Protein AF-A0A7L3PJD4-F1 (afdb_monomer)

Organism: NCBI:txid269412

Secondary structure (DSSP, 8-state):
--TTSGGGGSTTHHHHHHHH-TT-SEETTEEPPHHHHHHHHHHHSHHHHHHHHHHHHS------TTS----TT------HHHHHHHHHHHHT--SHHHHHHHHHHHHTT--TT------------------------

Nearest PDB structures (foldseek):
  8c6j-assembly1_W  TM=9.777E-01  e=1.787E-06  Homo sapiens
  1a9n-assembly2_C  TM=9.945E-01  e=4.393E-06  Homo sapiens
  6f4j-assembly2_B  TM=8.416E-01  e=1.005E-02  Drosophila melanogaster

Sequence (137 aa):
SVLRNPVTNKKHYRLYLIHKVPQVRVLDFQKVKLKERQEAEKMFKGKRGAQLAKDIARRAKTFNPGAGLPTDKKKAGPSPGDVEAIKTAIANATTLAEVERLKGLLQAGQIPGRERKSGPSEDGEEEMEEDTVPNGS

Solvent-accessible surface area (backbone atoms only — not comparable to full-atom values): 8951 Å² total; per-residue (Å²): 112,61,78,97,38,78,63,69,76,41,85,64,40,67,38,51,47,46,58,76,42,67,85,62,57,61,54,64,94,36,72,64,50,70,67,54,50,53,53,19,43,70,59,46,50,64,74,68,11,49,50,53,52,49,60,69,63,49,70,77,78,71,80,50,96,87,60,82,72,88,62,85,74,68,82,66,70,76,49,76,67,47,52,50,41,46,51,50,55,57,71,68,46,89,45,73,68,50,48,53,51,52,52,51,36,49,76,73,71,49,53,71,91,60,80,76,79,77,69,82,87,78,79,82,82,85,80,79,89,82,92,78,87,80,86,92,131

InterPro domains:
  IPR003603 U2A'/phosphoprotein 32 family A, C-terminal [SM00446] (10-28)
  IPR032675 Leucine-rich repeat domain superfamily [G3DSA:3.80.10.10] (1-58)
  IPR044640 U2 small nuclear ribonucleoprotein A' [PTHR10552] (1-130)

Foldseek 3Di:
DCPPPCCVVFPCSVLLCCQVPVVDQADPNHGDDPVSPVVSCVQLDDPNNVVVSVVSVPPPPDDDPVDDDPPPDPPPDQDPVLVVQLVVQCVPDPDPVSNVVSVVCVVVVHGVPDPPPPDDDPDDDDDDDDDDDDDDD

pLDDT: mean 76.28, std 20.38, range [34.78, 97.5]

Structure (mmCIF, N/CA/C/O backbone):
data_AF-A0A7L3PJD4-F1
#
_entry.id   AF-A0A7L3PJD4-F1
#
loop_
_atom_site.group_PDB
_atom_site.id
_atom_site.type_symbol
_atom_site.label_atom_id
_atom_site.label_alt_id
_atom_site.label_comp_id
_atom_site.label_asym_id
_atom_site.label_entity_id
_atom_site.label_seq_id
_atom_site.pdbx_PDB_ins_code
_atom_site.Cartn_x
_atom_site.Cartn_y
_atom_site.Cartn_z
_atom_site.occupancy
_atom_site.B_iso_or_equiv
_atom_site.auth_seq_id
_atom_site.auth_comp_id
_atom_site.auth_asym_id
_atom_site.auth_atom_id
_atom_site.pdbx_PDB_model_num
ATOM 1 N N . SER A 1 1 ? -16.177 -9.433 1.083 1.00 88.00 1 SER A N 1
ATOM 2 C CA . SER A 1 1 ? -14.859 -10.097 1.036 1.00 88.00 1 SER A CA 1
ATOM 3 C C . SER A 1 1 ? -14.191 -9.744 -0.281 1.00 88.00 1 SER A C 1
ATOM 5 O O . SER A 1 1 ? -14.906 -9.480 -1.239 1.00 88.00 1 SER A O 1
ATOM 7 N N . VAL A 1 2 ? -12.862 -9.698 -0.310 1.00 92.75 2 VAL A N 1
ATOM 8 C CA . VAL A 1 2 ? -12.022 -9.485 -1.497 1.00 92.75 2 VAL A CA 1
ATOM 9 C C . VAL A 1 2 ? -11.098 -10.683 -1.764 1.00 92.75 2 VAL A C 1
ATOM 11 O O . VAL A 1 2 ? -10.114 -10.556 -2.487 1.00 92.75 2 VAL A O 1
ATOM 14 N N . LEU A 1 3 ? -11.399 -11.855 -1.193 1.00 91.31 3 LEU A N 1
ATOM 15 C CA . LEU A 1 3 ? -10.647 -13.086 -1.445 1.00 91.31 3 LEU A CA 1
ATOM 16 C C . LEU A 1 3 ? -10.623 -13.426 -2.940 1.00 91.31 3 LEU A C 1
ATOM 18 O O . LEU A 1 3 ? -11.578 -13.152 -3.665 1.00 91.31 3 LEU A O 1
ATOM 22 N N . ARG A 1 4 ? -9.526 -14.052 -3.387 1.00 91.31 4 ARG A N 1
ATOM 23 C CA . ARG A 1 4 ? -9.265 -14.387 -4.803 1.00 91.31 4 ARG A CA 1
ATOM 24 C C . ARG A 1 4 ? -9.190 -13.171 -5.735 1.00 91.31 4 ARG A C 1
ATOM 26 O O . ARG A 1 4 ? -9.298 -13.317 -6.948 1.00 91.31 4 ARG A O 1
ATOM 33 N N . ASN A 1 5 ? -8.978 -11.975 -5.191 1.00 93.25 5 ASN A N 1
ATOM 34 C CA . ASN A 1 5 ? -8.726 -10.779 -5.980 1.00 93.25 5 ASN A CA 1
ATOM 35 C C . ASN A 1 5 ? -7.230 -10.423 -5.922 1.00 93.25 5 ASN A C 1
ATOM 37 O O . ASN A 1 5 ? -6.674 -10.411 -4.829 1.00 93.25 5 ASN A O 1
ATOM 41 N N . PRO A 1 6 ? -6.569 -10.054 -7.036 1.00 9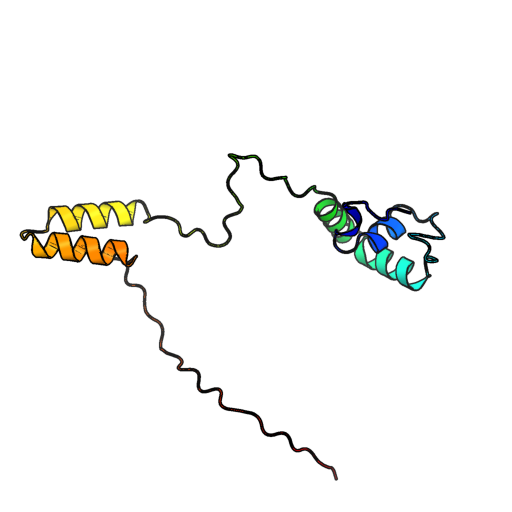0.62 6 PRO A N 1
ATOM 42 C CA . PRO A 1 6 ? -5.149 -9.677 -7.038 1.00 90.62 6 PRO A CA 1
ATOM 43 C C . PRO A 1 6 ? -4.768 -8.584 -6.026 1.00 90.62 6 PRO A C 1
ATOM 45 O O . PRO A 1 6 ? -3.605 -8.468 -5.642 1.00 90.62 6 PRO A O 1
ATOM 48 N N . VAL A 1 7 ? -5.736 -7.778 -5.573 1.00 88.62 7 VAL A N 1
ATOM 49 C CA . VAL A 1 7 ? -5.536 -6.779 -4.515 1.00 88.62 7 VAL A CA 1
ATOM 50 C C . VAL A 1 7 ? -5.030 -7.389 -3.204 1.00 88.62 7 VAL A C 1
ATOM 52 O O . VAL A 1 7 ? -4.299 -6.711 -2.485 1.00 88.62 7 VAL A O 1
ATOM 55 N N . THR A 1 8 ? -5.343 -8.657 -2.913 1.00 91.69 8 THR A N 1
ATOM 56 C CA . THR A 1 8 ? -4.889 -9.342 -1.692 1.00 91.69 8 THR A CA 1
ATOM 57 C C . THR A 1 8 ? -3.377 -9.535 -1.654 1.00 91.69 8 THR A C 1
ATOM 59 O O . THR A 1 8 ? -2.810 -9.678 -0.577 1.00 91.69 8 THR A O 1
ATOM 62 N N . ASN A 1 9 ? -2.708 -9.490 -2.810 1.00 89.62 9 ASN A N 1
ATOM 63 C CA . ASN A 1 9 ? -1.254 -9.637 -2.911 1.00 89.62 9 ASN A CA 1
ATOM 64 C C . ASN A 1 9 ? -0.512 -8.318 -2.646 1.00 89.62 9 ASN A C 1
ATOM 66 O O . ASN A 1 9 ? 0.715 -8.297 -2.550 1.00 89.62 9 ASN A O 1
ATOM 70 N N . LYS A 1 10 ? -1.228 -7.189 -2.551 1.00 90.06 10 LYS A N 1
ATOM 71 C CA . LYS A 1 10 ? -0.609 -5.894 -2.264 1.00 90.06 10 LYS A CA 1
ATOM 72 C C . LYS A 1 10 ? -0.248 -5.785 -0.785 1.00 90.06 10 LYS A C 1
ATOM 74 O O . LYS A 1 10 ? -1.030 -6.146 0.098 1.00 90.06 10 LYS A O 1
ATOM 79 N N . LYS A 1 11 ? 0.917 -5.194 -0.506 1.00 91.12 11 LYS A N 1
ATOM 80 C CA . LYS A 1 11 ? 1.329 -4.860 0.864 1.00 91.12 11 LYS A CA 1
ATOM 81 C C . LYS A 1 11 ? 0.267 -3.982 1.528 1.00 91.12 11 LYS A C 1
ATOM 83 O O . LYS A 1 11 ? -0.262 -3.061 0.910 1.00 91.12 11 LYS A O 1
ATOM 88 N N . HIS A 1 12 ? -0.032 -4.285 2.788 1.00 93.44 12 HIS A N 1
ATOM 89 C CA . HIS A 1 12 ? -0.983 -3.541 3.619 1.00 93.44 12 HIS A CA 1
ATOM 90 C C . HIS A 1 12 ? -2.408 -3.409 3.037 1.00 93.44 12 HIS A C 1
ATOM 92 O O . HIS A 1 12 ? -3.140 -2.514 3.458 1.00 93.44 12 HIS A O 1
ATOM 98 N N . TYR A 1 13 ? -2.847 -4.292 2.120 1.00 93.94 13 TYR A N 1
ATOM 99 C CA . TYR A 1 13 ? -4.181 -4.194 1.495 1.00 93.94 13 TYR A CA 1
ATOM 100 C C . TYR A 1 13 ? -5.317 -4.137 2.529 1.00 93.94 13 TYR A C 1
ATOM 102 O O . TYR A 1 13 ? -6.260 -3.357 2.391 1.00 93.94 13 TYR A O 1
ATOM 110 N N . ARG A 1 14 ? -5.205 -4.942 3.592 1.00 95.25 14 ARG A N 1
ATOM 111 C CA . ARG A 1 14 ? -6.213 -5.046 4.644 1.00 95.25 14 ARG A CA 1
ATOM 112 C C . ARG A 1 14 ? -6.334 -3.747 5.439 1.00 95.25 14 ARG A C 1
ATOM 114 O O . ARG A 1 14 ? -7.431 -3.210 5.562 1.00 95.25 14 ARG A O 1
ATOM 121 N N . LEU A 1 15 ? -5.207 -3.214 5.917 1.00 95.56 15 LEU A N 1
ATOM 122 C CA . LEU A 1 15 ? -5.164 -1.938 6.640 1.00 95.56 15 LEU A CA 1
ATOM 123 C C . LEU A 1 15 ? -5.654 -0.786 5.753 1.00 95.56 15 LEU A C 1
ATOM 125 O O . LEU A 1 15 ? -6.424 0.058 6.203 1.00 95.56 15 LEU A O 1
ATOM 129 N N . TYR A 1 16 ? -5.276 -0.790 4.473 1.00 94.56 16 TYR A N 1
ATOM 130 C CA . TYR A 1 16 ? -5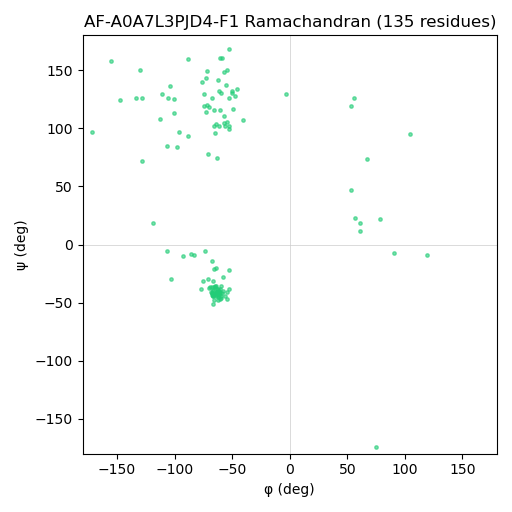.733 0.203 3.505 1.00 94.56 16 TYR A CA 1
ATOM 131 C C . TYR A 1 16 ? -7.261 0.202 3.350 1.00 94.56 16 TYR A C 1
ATOM 133 O O . TYR A 1 16 ? -7.887 1.260 3.401 1.00 94.56 16 TYR A O 1
ATOM 141 N N . LEU A 1 17 ? -7.876 -0.979 3.215 1.00 94.31 17 LEU A N 1
ATOM 142 C CA . LEU A 1 17 ? -9.333 -1.127 3.140 1.00 94.31 17 LEU A CA 1
ATOM 143 C C . LEU A 1 17 ? -10.028 -0.659 4.422 1.00 94.31 17 LEU A C 1
ATOM 145 O O . LEU A 1 17 ? -11.039 0.032 4.335 1.00 94.31 17 LEU A O 1
ATOM 149 N N . ILE A 1 18 ? -9.473 -0.988 5.593 1.00 95.56 18 ILE A N 1
ATOM 150 C CA . ILE A 1 18 ? -10.008 -0.553 6.893 1.00 95.56 18 ILE A CA 1
ATOM 151 C C . ILE A 1 18 ? -9.981 0.976 7.013 1.00 95.56 18 ILE A C 1
ATOM 153 O O . ILE A 1 18 ? -10.969 1.569 7.440 1.00 95.56 18 ILE A O 1
ATOM 157 N N . HIS A 1 19 ? -8.880 1.622 6.614 1.00 95.06 19 HIS A N 1
ATOM 158 C CA . HIS A 1 19 ? -8.771 3.082 6.632 1.00 95.06 19 HIS A CA 1
ATOM 159 C C . HIS A 1 19 ? -9.707 3.746 5.616 1.00 95.06 19 HIS A C 1
ATOM 161 O O . HIS A 1 19 ? -10.348 4.749 5.921 1.00 95.06 19 HIS A O 1
ATOM 167 N N . LYS A 1 20 ? -9.788 3.198 4.397 1.00 93.44 20 LYS A N 1
ATOM 168 C CA . LYS A 1 20 ? -10.561 3.803 3.309 1.00 93.44 20 LYS A CA 1
ATOM 169 C C . LYS A 1 20 ? -12.069 3.610 3.471 1.00 93.44 20 LYS A C 1
ATOM 171 O O . LYS A 1 20 ? -12.830 4.465 3.025 1.00 93.44 20 LYS A O 1
ATOM 176 N N . VAL A 1 21 ? -12.489 2.500 4.079 1.00 94.38 21 VAL A N 1
ATOM 177 C CA . VAL A 1 21 ? -13.895 2.113 4.251 1.00 94.38 21 VAL A CA 1
ATOM 178 C C . VAL A 1 21 ? -14.160 1.785 5.731 1.00 94.38 21 VAL A C 1
ATOM 180 O O . VAL A 1 21 ? -14.334 0.618 6.098 1.00 94.38 21 VAL A O 1
ATOM 183 N N . PRO A 1 22 ? -14.197 2.800 6.616 1.00 93.31 22 PRO A N 1
ATOM 184 C CA . PRO A 1 22 ? -14.286 2.592 8.062 1.00 93.31 22 PRO A CA 1
ATOM 185 C C . PRO A 1 22 ? -15.592 1.914 8.508 1.00 93.31 22 PRO A C 1
ATOM 187 O O . PRO A 1 22 ? -15.621 1.306 9.582 1.00 93.31 22 PRO A O 1
ATOM 190 N N . GLN A 1 23 ? -16.654 1.948 7.689 1.00 95.62 23 GLN A N 1
ATOM 191 C CA . GLN A 1 23 ? -17.914 1.253 7.974 1.00 95.62 23 GLN A CA 1
ATOM 192 C C . GLN A 1 23 ? -17.803 -0.283 7.945 1.00 95.62 23 GLN A C 1
ATOM 194 O O . GLN A 1 23 ? -18.695 -0.976 8.435 1.00 95.62 23 GLN A O 1
ATOM 199 N N . VAL A 1 24 ? -16.718 -0.847 7.402 1.00 95.56 24 VAL A N 1
ATOM 200 C CA . VAL A 1 24 ? -16.525 -2.301 7.364 1.00 95.56 24 VAL A CA 1
ATOM 201 C C . VAL A 1 24 ? -16.314 -2.847 8.781 1.00 95.56 24 VAL A C 1
ATOM 203 O O . VAL A 1 24 ? -15.434 -2.415 9.532 1.00 95.56 24 VAL A O 1
ATOM 206 N N . ARG A 1 25 ? -17.136 -3.836 9.154 1.00 95.94 25 ARG A N 1
ATOM 207 C CA . ARG A 1 25 ? -17.050 -4.550 10.445 1.00 95.94 25 ARG A CA 1
ATOM 208 C C . ARG A 1 25 ? -16.415 -5.936 10.305 1.00 95.94 25 ARG A C 1
ATOM 210 O O . ARG A 1 25 ? -15.758 -6.403 11.232 1.00 95.94 25 ARG A O 1
ATOM 217 N N . VAL A 1 26 ? -16.575 -6.572 9.145 1.00 96.75 26 VAL A N 1
ATOM 218 C CA . VAL A 1 26 ? -16.010 -7.887 8.810 1.00 96.75 26 VAL A CA 1
ATOM 219 C C . VAL A 1 26 ? -15.383 -7.806 7.422 1.00 96.75 26 VAL A C 1
ATOM 221 O O . VAL A 1 26 ? -16.048 -7.414 6.464 1.00 96.75 26 VAL A O 1
ATOM 224 N N . LEU A 1 27 ? -14.111 -8.184 7.312 1.00 96.44 27 LEU A N 1
ATOM 225 C CA . LEU A 1 27 ? -13.359 -8.225 6.061 1.00 96.44 27 LEU A CA 1
ATOM 226 C C . LEU A 1 27 ? -12.725 -9.608 5.920 1.00 96.44 27 LEU A C 1
ATOM 228 O O . LEU A 1 27 ? -12.035 -10.059 6.829 1.00 96.44 27 LEU A O 1
ATOM 232 N N . ASP A 1 28 ? -12.987 -10.271 4.794 1.00 94.38 28 ASP A N 1
ATOM 233 C CA . ASP A 1 28 ? -12.507 -11.630 4.487 1.00 94.38 28 ASP A CA 1
ATOM 234 C C . ASP A 1 28 ? -12.843 -12.654 5.568 1.00 94.38 28 ASP A C 1
ATOM 236 O O . ASP A 1 28 ? -11.999 -13.419 6.017 1.00 94.38 28 ASP A O 1
ATOM 240 N N . PHE A 1 29 ? -14.105 -12.623 6.009 1.00 95.94 29 PHE A N 1
ATOM 241 C CA . PHE A 1 29 ? -14.638 -13.471 7.081 1.00 95.94 29 PHE A CA 1
ATOM 242 C C . PHE A 1 29 ? -13.943 -13.284 8.441 1.00 95.94 29 PHE A C 1
ATOM 244 O O . PHE A 1 29 ? -14.208 -14.021 9.384 1.00 95.94 29 PHE A O 1
ATOM 251 N N . GLN A 1 30 ? -13.116 -12.245 8.584 1.00 95.69 30 GLN A N 1
ATOM 252 C CA . GLN A 1 30 ? -12.462 -11.870 9.832 1.00 95.69 30 GLN A CA 1
ATOM 253 C C . GLN A 1 30 ? -13.030 -10.548 10.358 1.00 95.69 30 GLN A C 1
ATOM 255 O O . GLN A 1 30 ? -13.098 -9.545 9.640 1.00 95.69 30 GLN A O 1
ATOM 260 N N . LYS A 1 31 ? -13.426 -10.521 11.636 1.00 97.50 31 LYS A N 1
ATOM 261 C CA . LYS A 1 31 ? -13.863 -9.289 12.315 1.00 97.50 31 LYS A CA 1
ATOM 262 C C . LYS A 1 31 ? -12.717 -8.276 12.352 1.00 97.50 31 LYS A C 1
ATOM 264 O O . LYS A 1 31 ? -11.606 -8.622 12.741 1.00 97.50 31 LYS A O 1
ATOM 269 N N . VAL A 1 32 ? -13.003 -7.031 11.978 1.00 97.25 32 VAL A N 1
ATOM 270 C CA . VAL A 1 32 ? -12.043 -5.921 12.054 1.00 97.25 32 VAL A CA 1
ATOM 271 C C . VAL A 1 32 ? -11.892 -5.488 13.510 1.00 97.25 32 VAL A C 1
ATOM 273 O O . VAL A 1 32 ? -12.867 -5.057 14.132 1.00 97.25 32 VAL A O 1
ATOM 276 N N . LYS A 1 33 ? -10.676 -5.584 14.054 1.00 97.19 33 LYS A N 1
ATOM 277 C CA . LYS A 1 33 ? -10.366 -5.226 15.446 1.00 97.19 33 LYS A CA 1
ATOM 278 C C . LYS A 1 33 ? -10.003 -3.745 15.585 1.00 97.19 33 LYS A C 1
ATOM 280 O O . LYS A 1 33 ? -9.583 -3.096 14.630 1.00 97.19 33 LYS A O 1
ATOM 285 N N . LEU A 1 34 ? -10.118 -3.211 16.804 1.00 96.56 34 LEU A N 1
ATOM 286 C CA . LEU A 1 34 ? -9.738 -1.823 17.098 1.00 96.56 34 LEU A CA 1
ATOM 287 C C . LEU A 1 34 ? -8.241 -1.565 16.854 1.00 96.56 34 LEU A C 1
ATOM 289 O O . LEU A 1 34 ? -7.896 -0.529 16.295 1.00 96.56 34 LEU A O 1
ATOM 293 N N . LYS A 1 35 ? -7.375 -2.533 17.191 1.00 97.25 35 LYS A N 1
ATOM 294 C CA . LYS A 1 35 ? -5.924 -2.461 16.940 1.00 97.25 35 LYS A CA 1
ATOM 295 C C . LYS A 1 35 ? -5.613 -2.189 15.463 1.00 97.25 35 LYS A C 1
ATOM 297 O O . LYS A 1 35 ? -4.879 -1.263 15.145 1.00 97.25 35 LYS A O 1
ATOM 302 N N . GLU A 1 36 ? -6.274 -2.914 14.561 1.00 96.38 36 GLU A N 1
ATOM 303 C CA . GLU A 1 36 ? -6.094 -2.741 13.115 1.00 96.38 36 GLU A CA 1
ATOM 304 C C . GLU A 1 36 ? -6.570 -1.361 12.634 1.00 96.38 36 GLU A C 1
ATOM 306 O O . GLU A 1 36 ? -5.955 -0.776 11.747 1.00 96.38 36 GLU A O 1
ATOM 311 N N . ARG A 1 37 ? -7.642 -0.807 13.226 1.00 96.44 37 ARG A N 1
ATOM 312 C CA . ARG A 1 37 ? -8.107 0.557 12.904 1.00 96.44 37 ARG A CA 1
ATOM 313 C C . ARG A 1 37 ? -7.068 1.605 13.293 1.00 96.44 37 ARG A C 1
ATOM 315 O O . ARG A 1 37 ? -6.794 2.497 12.498 1.00 96.44 37 ARG A O 1
ATOM 322 N N . GLN A 1 38 ? -6.480 1.476 14.480 1.00 96.56 38 GLN A N 1
ATOM 323 C CA . GLN A 1 38 ? -5.450 2.396 14.971 1.00 96.56 38 GLN A CA 1
ATOM 324 C C . GLN A 1 38 ? -4.169 2.311 14.132 1.00 96.56 38 GLN A C 1
ATOM 326 O O . GLN A 1 38 ? -3.603 3.339 13.764 1.00 96.56 38 GLN A O 1
ATOM 331 N N . GLU A 1 39 ? -3.731 1.102 13.775 1.00 95.94 39 GLU A N 1
ATOM 332 C CA . GLU A 1 39 ? -2.578 0.894 12.891 1.00 95.94 39 GLU A CA 1
ATOM 333 C C . GLU A 1 39 ? -2.810 1.483 11.498 1.00 95.94 39 GLU A C 1
ATOM 335 O O . GLU A 1 39 ? -1.949 2.185 10.961 1.00 95.94 39 GLU A O 1
ATOM 340 N N . ALA A 1 40 ? -3.991 1.243 10.928 1.00 95.38 40 ALA A N 1
ATOM 341 C CA . ALA A 1 40 ? -4.372 1.788 9.636 1.00 95.38 40 ALA A CA 1
ATOM 342 C C . ALA A 1 40 ? -4.422 3.324 9.668 1.00 95.38 40 ALA A C 1
ATOM 344 O O . ALA A 1 40 ? -3.907 3.981 8.764 1.00 95.38 40 ALA A O 1
ATOM 345 N N . GLU A 1 41 ? -4.977 3.913 10.728 1.00 94.50 41 GLU A N 1
ATOM 346 C CA . GLU A 1 41 ? -4.970 5.362 10.907 1.00 94.50 41 GLU A CA 1
ATOM 347 C C . GLU A 1 41 ? -3.539 5.897 11.025 1.00 94.50 41 GLU A C 1
ATOM 349 O O . GLU A 1 41 ? -3.176 6.814 10.297 1.00 94.50 41 GLU A O 1
ATOM 354 N N . LYS A 1 42 ? -2.677 5.289 11.844 1.00 94.44 42 LYS A N 1
ATOM 355 C CA . LYS A 1 42 ? -1.273 5.709 11.975 1.00 94.44 42 LYS A CA 1
ATOM 356 C C . LYS A 1 42 ? -0.515 5.659 10.643 1.00 94.44 42 LYS A C 1
ATOM 358 O O . LYS A 1 42 ? 0.280 6.552 10.362 1.00 94.44 42 LYS A O 1
ATOM 363 N N . MET A 1 43 ? -0.748 4.629 9.830 1.00 92.50 43 MET A N 1
ATOM 364 C CA . MET A 1 43 ? -0.031 4.413 8.570 1.00 92.50 43 MET A CA 1
ATOM 365 C C . MET A 1 43 ? -0.520 5.321 7.434 1.00 92.50 43 MET A C 1
ATOM 367 O O . MET A 1 43 ? 0.289 5.796 6.636 1.00 92.50 43 MET A O 1
ATOM 371 N N . PHE A 1 44 ? -1.832 5.561 7.348 1.00 93.50 44 PHE A N 1
ATOM 372 C CA . PHE A 1 44 ? -2.448 6.248 6.209 1.00 93.50 44 PHE A CA 1
ATOM 373 C C . PHE A 1 44 ? -2.909 7.685 6.503 1.00 93.50 44 PHE A C 1
ATOM 375 O O . PHE A 1 44 ? -3.273 8.404 5.572 1.00 93.50 44 PHE A O 1
ATOM 382 N N . LYS A 1 45 ? -2.837 8.155 7.755 1.00 90.88 45 LYS A N 1
ATOM 383 C CA . LYS A 1 45 ? -3.149 9.547 8.116 1.00 90.88 45 LYS A CA 1
ATOM 384 C C . LYS A 1 45 ? -2.068 10.524 7.642 1.00 90.88 45 LYS A C 1
ATOM 386 O O . LYS A 1 45 ? -0.876 10.223 7.574 1.00 90.88 45 LYS A O 1
ATOM 391 N N . GLY A 1 46 ? -2.504 11.745 7.337 1.00 91.31 46 GLY A N 1
ATOM 392 C CA . GLY A 1 46 ? -1.632 12.856 6.957 1.00 91.31 46 GLY A CA 1
ATOM 393 C C . GLY A 1 46 ? -1.064 12.769 5.534 1.00 91.31 46 GLY A C 1
ATOM 394 O O . GLY A 1 46 ? -1.408 11.894 4.740 1.00 91.31 46 GLY A O 1
ATOM 395 N N . LYS A 1 47 ? -0.174 13.714 5.197 1.00 88.56 47 LYS A N 1
ATOM 396 C CA . LYS A 1 47 ? 0.396 13.854 3.840 1.00 88.56 47 LYS A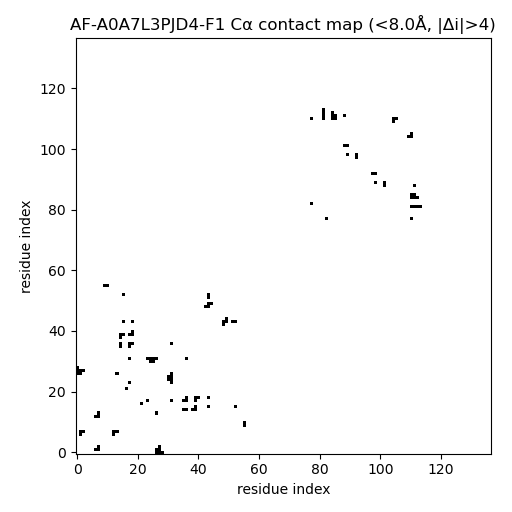 CA 1
ATOM 397 C C . LYS A 1 47 ? 1.221 12.630 3.415 1.00 88.56 47 LYS A C 1
ATOM 399 O O . LYS A 1 47 ? 1.097 12.178 2.279 1.00 88.56 47 LYS A O 1
ATOM 404 N N . ARG A 1 48 ? 2.012 12.070 4.339 1.00 86.00 48 ARG A N 1
ATOM 405 C CA . ARG A 1 48 ? 2.852 10.883 4.101 1.00 86.00 48 ARG A CA 1
ATOM 406 C C . ARG A 1 48 ? 2.009 9.627 3.859 1.00 86.00 48 ARG A C 1
ATOM 408 O O . ARG A 1 48 ? 2.278 8.886 2.919 1.00 86.00 48 ARG A O 1
ATOM 415 N N . GLY A 1 49 ? 0.955 9.428 4.650 1.00 87.31 49 GLY A N 1
ATOM 416 C CA . GLY A 1 49 ? 0.020 8.319 4.463 1.00 87.31 49 GLY A CA 1
ATOM 417 C C . GLY A 1 49 ? -0.764 8.413 3.151 1.00 87.31 49 GLY A C 1
ATOM 418 O O . GLY A 1 49 ? -0.949 7.409 2.465 1.00 87.31 49 GLY A O 1
ATOM 419 N N . ALA A 1 50 ? -1.132 9.629 2.731 1.00 85.94 50 ALA A N 1
ATOM 420 C CA . ALA A 1 50 ? -1.769 9.865 1.436 1.00 85.94 50 ALA A CA 1
ATOM 421 C C . ALA A 1 50 ? -0.844 9.558 0.241 1.00 85.94 50 ALA A C 1
ATOM 423 O O . ALA A 1 50 ? -1.314 9.044 -0.775 1.00 85.94 50 ALA A O 1
ATOM 424 N N . GLN A 1 51 ? 0.459 9.844 0.345 1.00 86.25 51 GLN A N 1
ATOM 425 C CA . GLN A 1 51 ? 1.449 9.436 -0.662 1.00 86.25 51 GLN A CA 1
ATOM 426 C C . GLN A 1 51 ? 1.596 7.913 -0.710 1.00 86.25 51 GLN A C 1
ATOM 428 O O . GLN A 1 51 ? 1.449 7.329 -1.780 1.00 86.25 51 GLN A O 1
ATOM 433 N N . LEU A 1 52 ? 1.747 7.262 0.448 1.00 84.62 52 LEU A N 1
ATOM 434 C CA . LEU A 1 52 ? 1.822 5.802 0.547 1.00 84.62 52 LEU A CA 1
ATOM 435 C C . LEU A 1 52 ? 0.587 5.126 -0.079 1.00 84.62 52 LEU A C 1
ATOM 437 O O . LEU A 1 52 ? 0.703 4.186 -0.862 1.00 84.62 52 LEU A O 1
ATOM 441 N N . ALA A 1 53 ? -0.606 5.646 0.214 1.00 85.06 53 ALA A N 1
ATOM 442 C CA . ALA A 1 53 ? -1.862 5.191 -0.372 1.00 85.06 53 ALA A CA 1
ATOM 443 C C . ALA A 1 53 ? -1.876 5.309 -1.906 1.00 85.06 53 ALA A C 1
ATOM 445 O O . ALA A 1 53 ? -2.358 4.401 -2.585 1.00 85.06 53 ALA A O 1
ATOM 446 N N . LYS A 1 54 ? -1.348 6.408 -2.460 1.00 86.31 54 LYS A N 1
ATOM 447 C CA . LYS A 1 54 ? -1.241 6.612 -3.913 1.00 86.31 54 LYS A CA 1
ATOM 448 C C . LYS A 1 54 ? -0.240 5.650 -4.548 1.00 86.31 54 LYS A C 1
ATOM 450 O O . LYS A 1 54 ? -0.549 5.077 -5.591 1.00 86.31 54 LYS A O 1
ATOM 455 N N . ASP A 1 55 ? 0.904 5.425 -3.913 1.00 82.75 55 ASP A N 1
ATOM 456 C CA . ASP A 1 55 ? 1.929 4.510 -4.418 1.00 82.75 55 ASP A CA 1
ATOM 457 C C . ASP A 1 55 ? 1.450 3.053 -4.418 1.00 82.75 55 ASP A C 1
ATOM 459 O O . ASP A 1 55 ? 1.673 2.331 -5.387 1.00 82.75 55 ASP A O 1
ATOM 463 N N . ILE A 1 56 ? 0.702 2.638 -3.389 1.00 79.81 56 ILE A N 1
ATOM 464 C CA . ILE A 1 56 ? 0.067 1.309 -3.317 1.00 79.81 56 ILE A CA 1
ATOM 465 C C . ILE A 1 56 ? -1.072 1.174 -4.345 1.00 79.81 56 ILE A C 1
ATOM 467 O O . ILE A 1 56 ? -1.292 0.102 -4.929 1.00 79.81 56 ILE A O 1
ATOM 471 N N . ALA A 1 57 ? -1.826 2.253 -4.577 1.00 75.31 57 ALA A N 1
ATOM 472 C CA . ALA A 1 57 ? -2.903 2.281 -5.561 1.00 75.31 57 ALA A CA 1
ATOM 473 C C . ALA A 1 57 ? -2.376 2.252 -7.000 1.00 75.31 57 ALA A C 1
ATOM 475 O O . ALA A 1 57 ? -3.043 1.685 -7.872 1.00 75.31 57 ALA A O 1
ATOM 476 N N . ARG A 1 58 ? -1.173 2.790 -7.246 1.00 75.69 58 ARG A N 1
ATOM 477 C CA . ARG A 1 58 ? -0.518 2.742 -8.552 1.00 75.69 58 ARG A CA 1
ATOM 478 C C . ARG A 1 58 ? -0.392 1.280 -8.976 1.00 75.69 58 ARG A C 1
ATOM 480 O O . ARG A 1 58 ? 0.324 0.490 -8.366 1.00 75.69 58 ARG A O 1
ATOM 487 N N . ARG A 1 59 ? -1.154 0.895 -10.007 1.00 63.94 59 ARG A N 1
ATOM 488 C CA . ARG A 1 59 ? -1.008 -0.408 -10.667 1.00 63.94 59 ARG A CA 1
ATOM 489 C C . ARG A 1 59 ? 0.473 -0.578 -10.995 1.00 63.94 59 ARG A C 1
ATOM 491 O O . ARG A 1 59 ? 1.069 0.337 -11.569 1.00 63.94 59 ARG A O 1
ATOM 498 N N . ALA A 1 60 ? 1.051 -1.727 -10.638 1.00 58.47 60 ALA A N 1
ATOM 499 C CA . ALA A 1 60 ? 2.268 -2.170 -11.300 1.00 58.47 60 ALA A CA 1
ATOM 500 C C . ALA A 1 60 ? 1.966 -2.051 -12.794 1.00 58.47 60 ALA A C 1
ATOM 502 O O . ALA A 1 60 ? 0.981 -2.634 -13.252 1.00 58.47 60 ALA A O 1
ATOM 503 N N . LYS A 1 61 ? 2.697 -1.182 -13.504 1.00 57.94 61 LYS A N 1
ATOM 504 C CA . LYS A 1 61 ? 2.615 -1.105 -14.959 1.00 57.94 61 LYS A CA 1
ATOM 505 C C . LYS A 1 61 ? 2.923 -2.518 -15.428 1.00 57.94 61 LYS A C 1
ATOM 507 O O . LYS A 1 61 ? 4.069 -2.950 -15.352 1.00 57.94 61 LYS A O 1
ATOM 512 N N . THR A 1 62 ? 1.880 -3.256 -15.790 1.00 52.00 62 THR A N 1
ATOM 513 C CA . THR A 1 62 ? 2.000 -4.498 -16.533 1.00 52.00 62 THR A CA 1
ATOM 514 C C . THR A 1 62 ? 2.954 -4.204 -17.672 1.00 52.00 62 THR A C 1
ATOM 516 O O . THR A 1 62 ? 2.811 -3.183 -18.345 1.00 52.00 62 THR A O 1
ATOM 519 N N . PHE A 1 63 ? 3.978 -5.042 -17.779 1.00 49.12 63 PHE A N 1
ATOM 520 C CA . PHE A 1 63 ? 4.966 -5.032 -18.840 1.00 49.12 63 PHE A CA 1
ATOM 521 C C . PHE A 1 63 ? 4.266 -4.771 -20.178 1.00 49.12 63 PHE A C 1
ATOM 523 O O . PHE A 1 63 ? 3.53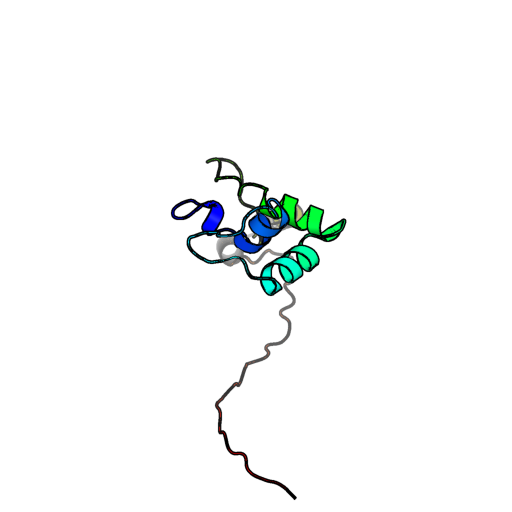4 -5.626 -20.669 1.00 49.12 63 PHE A O 1
ATOM 530 N N . ASN A 1 64 ? 4.440 -3.573 -20.737 1.00 45.78 64 ASN A N 1
ATOM 531 C CA . ASN A 1 64 ? 4.178 -3.372 -22.152 1.00 45.78 64 ASN A CA 1
ATOM 532 C C . ASN A 1 64 ? 5.333 -4.097 -22.852 1.00 45.78 64 ASN A C 1
ATOM 534 O O . ASN A 1 64 ? 6.479 -3.712 -22.591 1.00 45.78 64 ASN A O 1
ATOM 538 N N . PRO A 1 65 ? 5.100 -5.118 -23.694 1.00 47.97 65 PRO A N 1
ATOM 539 C CA . PRO A 1 65 ? 6.159 -5.656 -24.536 1.00 47.97 65 PRO A CA 1
ATOM 540 C C . PRO A 1 65 ? 6.695 -4.490 -25.382 1.00 47.97 65 PRO A C 1
ATOM 542 O O . PRO A 1 65 ? 5.990 -3.985 -26.250 1.00 47.97 65 PRO A O 1
ATOM 545 N N . GLY A 1 66 ? 7.878 -3.973 -25.030 1.00 56.06 66 GLY A N 1
ATOM 546 C CA . GLY A 1 66 ? 8.476 -2.773 -25.634 1.00 56.06 66 GLY A CA 1
ATOM 547 C C . GLY A 1 66 ? 8.757 -1.586 -24.695 1.00 56.06 66 GLY A C 1
ATOM 548 O O . GLY A 1 66 ? 9.445 -0.659 -25.111 1.00 56.06 66 GLY A O 1
ATOM 549 N N . ALA A 1 67 ? 8.304 -1.585 -23.434 1.00 51.28 67 ALA A N 1
ATOM 550 C CA . ALA A 1 67 ? 8.681 -0.548 -22.462 1.00 51.28 67 ALA A CA 1
ATOM 551 C C . ALA 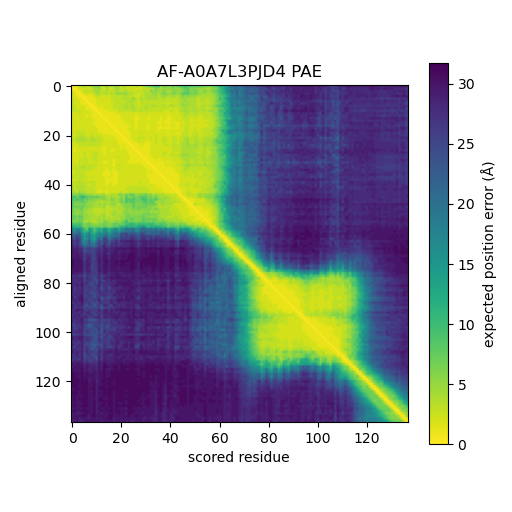A 1 67 ? 9.774 -1.063 -21.514 1.00 51.28 67 ALA A C 1
ATOM 553 O O . ALA A 1 67 ? 9.536 -1.965 -20.711 1.00 51.28 67 ALA A O 1
ATOM 554 N N . GLY A 1 68 ? 10.971 -0.478 -21.622 1.00 53.81 68 GLY A N 1
ATOM 555 C CA . GLY A 1 68 ? 12.152 -0.840 -20.839 1.00 53.81 68 GLY A CA 1
ATOM 556 C C . GLY A 1 68 ? 11.888 -0.903 -19.332 1.00 53.81 68 GLY A C 1
ATOM 557 O O . GLY A 1 68 ? 11.288 0.002 -18.748 1.00 53.81 68 GLY A O 1
ATOM 558 N N . LEU A 1 69 ? 12.344 -1.996 -18.716 1.00 44.00 69 LEU A N 1
ATOM 559 C CA . LEU A 1 69 ? 12.332 -2.206 -17.270 1.00 44.00 69 LEU A CA 1
ATOM 560 C C . LEU A 1 69 ? 13.043 -1.044 -16.542 1.00 44.00 69 LEU A C 1
ATOM 562 O O . LEU A 1 69 ? 14.003 -0.491 -17.087 1.00 44.00 69 LEU A O 1
ATOM 566 N N . PRO A 1 70 ? 12.656 -0.700 -15.295 1.00 50.97 70 PRO A N 1
ATOM 567 C CA . PRO A 1 70 ? 13.507 0.110 -14.437 1.00 50.97 70 PRO A CA 1
ATOM 568 C C . PRO A 1 70 ? 14.778 -0.696 -14.158 1.00 50.97 70 PRO A C 1
ATOM 570 O O . PRO A 1 70 ? 14.781 -1.680 -13.423 1.00 50.97 70 PRO A O 1
ATOM 573 N N . THR A 1 71 ? 15.848 -0.305 -14.838 1.00 46.19 71 THR A N 1
ATOM 574 C CA . THR A 1 71 ? 17.188 -0.863 -14.712 1.00 46.19 71 THR A CA 1
ATOM 575 C C . THR A 1 71 ? 17.790 -0.445 -13.373 1.00 46.19 71 THR A C 1
ATOM 577 O O . THR A 1 71 ? 18.620 0.466 -13.326 1.00 46.19 71 THR A O 1
ATOM 580 N N . ASP A 1 72 ? 17.391 -1.092 -12.282 1.00 50.84 72 ASP A N 1
ATOM 581 C CA . ASP A 1 72 ? 18.293 -1.207 -11.142 1.00 50.84 72 ASP A CA 1
ATOM 582 C C . ASP A 1 72 ? 19.467 -2.077 -11.595 1.00 50.84 72 ASP A C 1
ATOM 584 O O . ASP A 1 72 ? 19.304 -3.222 -12.014 1.00 50.84 72 ASP A O 1
ATOM 588 N N . LYS A 1 73 ? 20.646 -1.448 -11.607 1.00 51.94 73 LYS A N 1
ATOM 589 C CA . LYS A 1 73 ? 21.876 -1.859 -12.302 1.00 51.94 73 LYS A CA 1
ATOM 590 C C . LYS A 1 73 ? 21.760 -1.805 -13.826 1.00 51.94 73 LYS A C 1
ATOM 592 O O . LYS A 1 73 ? 21.799 -2.816 -14.527 1.00 51.94 73 LYS A O 1
ATOM 597 N N . LYS A 1 74 ? 21.774 -0.580 -14.366 1.00 47.91 74 LYS A N 1
ATOM 598 C CA . LYS A 1 74 ? 22.377 -0.359 -15.685 1.00 47.91 74 LYS A CA 1
ATOM 599 C C . LYS A 1 74 ? 23.797 -0.940 -15.646 1.00 47.91 74 LYS A C 1
ATOM 601 O O . LYS A 1 74 ? 24.724 -0.284 -15.181 1.00 47.91 74 LYS A O 1
ATOM 606 N N . LYS A 1 75 ? 23.989 -2.130 -16.219 1.00 56.28 75 LYS A N 1
ATOM 607 C CA . LYS A 1 75 ? 25.173 -2.370 -17.047 1.00 56.28 75 LYS A CA 1
ATOM 608 C C . LYS A 1 75 ? 25.036 -1.406 -18.226 1.00 56.28 75 LYS A C 1
ATOM 610 O O . LYS A 1 75 ? 24.560 -1.779 -19.291 1.00 56.28 75 LYS A O 1
ATOM 615 N N . ALA A 1 76 ? 25.283 -0.122 -17.972 1.00 56.66 76 ALA A N 1
ATOM 616 C CA . ALA A 1 76 ? 25.395 0.850 -19.036 1.00 56.66 76 ALA A CA 1
ATOM 617 C C . ALA A 1 76 ? 26.550 0.355 -19.904 1.00 56.66 76 ALA A C 1
ATOM 619 O O . ALA A 1 76 ? 27.598 -0.015 -19.367 1.00 56.66 76 ALA A O 1
ATOM 620 N N . GLY A 1 77 ? 26.328 0.279 -21.215 1.00 64.25 77 GLY A N 1
ATOM 621 C CA . GLY A 1 77 ? 27.414 0.034 -22.154 1.00 64.25 77 GLY A CA 1
ATOM 622 C C . GLY A 1 77 ? 28.558 1.034 -21.935 1.00 64.25 77 GLY A C 1
ATOM 623 O O . GLY A 1 77 ? 28.388 2.012 -21.195 1.00 64.25 77 GLY A O 1
ATOM 624 N N . PRO A 1 78 ? 29.724 0.795 -22.554 1.00 72.00 78 PRO A N 1
ATOM 625 C CA . PRO A 1 78 ? 30.841 1.730 -22.501 1.00 72.00 78 PRO A CA 1
ATOM 626 C C . PRO A 1 78 ? 30.343 3.158 -22.757 1.00 72.00 78 PRO A C 1
ATOM 628 O O . PRO A 1 78 ? 29.515 3.379 -23.646 1.00 72.00 78 PRO A O 1
ATOM 631 N N . SER A 1 79 ? 30.784 4.114 -21.938 1.00 79.44 79 SER A N 1
ATOM 632 C CA . SER A 1 79 ? 30.442 5.521 -22.146 1.00 79.44 79 SER A CA 1
ATOM 633 C C . SER A 1 79 ? 30.934 5.989 -23.525 1.00 79.44 79 SER A C 1
ATOM 635 O O . SER A 1 79 ? 31.821 5.358 -24.098 1.00 79.44 79 SER A O 1
ATOM 637 N N . PRO A 1 80 ? 30.410 7.088 -24.093 1.00 81.19 80 PRO A N 1
ATOM 638 C CA . PRO A 1 80 ? 30.889 7.584 -25.386 1.00 81.19 80 PRO A CA 1
ATOM 639 C C . PRO A 1 80 ? 32.416 7.778 -25.435 1.00 81.19 80 PRO A C 1
ATOM 641 O O . PRO A 1 80 ? 33.043 7.384 -26.413 1.00 81.19 80 PRO A O 1
ATOM 644 N N . GLY A 1 81 ? 33.020 8.262 -24.341 1.00 81.88 81 GLY A N 1
ATOM 645 C CA . GLY A 1 81 ? 34.478 8.376 -24.215 1.00 81.88 81 GLY A CA 1
ATOM 646 C C . GLY A 1 81 ? 35.195 7.023 -24.144 1.00 81.88 81 GLY A C 1
ATOM 647 O O . GLY A 1 81 ? 36.251 6.855 -24.747 1.00 81.88 81 GLY A O 1
ATOM 648 N N . ASP A 1 82 ? 34.595 6.022 -23.491 1.00 80.75 82 ASP A N 1
ATOM 649 C CA . ASP A 1 82 ? 35.121 4.652 -23.501 1.00 80.75 82 ASP A CA 1
ATOM 650 C C . ASP A 1 82 ? 35.118 4.071 -24.926 1.00 80.75 82 ASP A C 1
ATOM 652 O O . ASP A 1 82 ? 36.066 3.411 -25.338 1.00 80.75 82 ASP A O 1
ATOM 656 N N . VAL A 1 83 ? 34.061 4.324 -25.705 1.00 84.81 83 VAL A N 1
ATOM 657 C CA . VAL A 1 83 ? 33.962 3.861 -27.099 1.00 84.81 83 VAL A CA 1
ATOM 658 C C . VAL A 1 83 ? 35.054 4.488 -27.966 1.00 84.81 83 VAL A C 1
ATOM 660 O O . VAL A 1 83 ? 35.627 3.805 -28.815 1.00 84.81 83 VAL A O 1
ATOM 663 N N . GLU A 1 84 ? 35.359 5.766 -27.761 1.00 86.88 84 GLU A N 1
ATOM 664 C CA . GLU A 1 84 ? 36.447 6.452 -28.461 1.00 86.88 84 GLU A CA 1
ATOM 665 C C . GLU A 1 84 ? 37.817 5.895 -28.064 1.00 86.88 84 GLU A C 1
ATOM 667 O O . GLU A 1 84 ? 38.610 5.579 -28.949 1.00 86.88 84 GLU A O 1
ATOM 672 N N . ALA A 1 85 ? 38.063 5.663 -26.772 1.00 85.19 85 ALA A N 1
ATOM 673 C CA . ALA A 1 85 ? 39.302 5.052 -26.281 1.00 85.19 85 ALA A CA 1
ATOM 674 C C . ALA A 1 85 ? 39.524 3.631 -26.833 1.00 85.19 85 ALA A C 1
ATOM 676 O O . ALA A 1 85 ? 40.639 3.245 -27.179 1.00 85.19 85 ALA A O 1
ATOM 677 N N . ILE A 1 86 ? 38.451 2.848 -26.965 1.00 86.69 86 ILE A N 1
ATOM 678 C CA . ILE A 1 86 ? 38.508 1.514 -27.570 1.00 86.69 86 ILE A CA 1
ATOM 679 C C . ILE A 1 86 ? 38.854 1.609 -29.058 1.00 86.69 86 ILE A C 1
ATOM 681 O O . ILE A 1 86 ? 39.695 0.856 -29.549 1.00 86.69 86 ILE A O 1
ATOM 685 N N . LYS A 1 87 ? 38.227 2.542 -29.782 1.00 89.44 87 LYS A N 1
ATOM 686 C CA . LYS A 1 87 ? 38.489 2.755 -31.211 1.00 89.44 87 LYS A CA 1
ATOM 687 C C . LYS A 1 87 ? 39.926 3.202 -31.465 1.00 89.44 87 LYS A C 1
ATOM 689 O O . LYS A 1 87 ? 40.547 2.691 -32.391 1.00 89.44 87 LYS A O 1
ATOM 694 N N . THR A 1 88 ? 40.464 4.110 -30.651 1.00 90.50 88 THR A N 1
ATOM 695 C CA . THR A 1 88 ? 41.854 4.568 -30.789 1.00 90.50 88 THR A CA 1
ATOM 696 C C . THR A 1 88 ? 42.849 3.467 -30.440 1.00 90.50 88 THR A C 1
ATOM 698 O O . THR A 1 88 ? 43.817 3.283 -31.172 1.00 90.50 88 THR A O 1
ATOM 701 N N . ALA A 1 89 ? 42.593 2.674 -29.395 1.00 88.06 89 ALA A N 1
ATOM 702 C CA . ALA A 1 89 ? 43.432 1.527 -29.048 1.00 88.06 89 ALA A CA 1
ATOM 703 C C . ALA A 1 89 ? 43.485 0.482 -30.176 1.00 88.06 89 ALA A C 1
ATOM 705 O O . ALA A 1 89 ? 44.561 -0.012 -30.498 1.00 88.06 89 ALA A O 1
ATOM 706 N N . ILE A 1 90 ? 42.346 0.191 -30.818 1.00 87.94 90 ILE A N 1
ATOM 707 C CA . ILE A 1 90 ? 42.292 -0.719 -31.972 1.00 87.94 90 ILE A CA 1
ATOM 708 C C . ILE A 1 90 ? 43.020 -0.118 -33.183 1.00 87.94 90 ILE A C 1
ATOM 710 O O . ILE A 1 90 ? 43.750 -0.833 -33.860 1.00 87.94 90 ILE A O 1
ATOM 714 N N . ALA A 1 91 ? 42.859 1.181 -33.452 1.00 90.56 91 ALA A N 1
ATOM 715 C CA . ALA A 1 91 ? 43.512 1.849 -34.580 1.00 90.56 91 ALA A CA 1
ATOM 716 C C . ALA A 1 91 ? 45.044 1.930 -34.436 1.00 90.56 91 ALA A C 1
ATOM 718 O O . ALA A 1 91 ? 45.755 1.890 -35.435 1.00 90.56 91 ALA A O 1
ATOM 719 N N . ASN A 1 92 ? 45.546 2.020 -33.202 1.00 89.62 92 ASN A N 1
ATOM 720 C CA . ASN A 1 92 ? 46.978 2.071 -32.901 1.00 89.62 92 ASN A CA 1
ATOM 721 C C . ASN A 1 92 ? 47.631 0.681 -32.791 1.00 89.62 92 ASN A C 1
ATOM 723 O O . ASN A 1 92 ? 48.854 0.593 -32.674 1.00 89.62 92 ASN A O 1
ATOM 727 N N . ALA A 1 93 ? 46.851 -0.404 -32.798 1.00 90.50 93 ALA A N 1
ATOM 728 C CA . ALA A 1 93 ? 47.382 -1.758 -32.711 1.00 90.50 93 ALA A CA 1
ATOM 729 C C . ALA A 1 93 ? 48.124 -2.128 -34.007 1.00 90.50 93 ALA A C 1
ATOM 731 O O . ALA A 1 93 ? 47.541 -2.185 -35.086 1.00 90.50 93 ALA A O 1
ATOM 732 N N . THR A 1 94 ? 49.424 -2.404 -33.900 1.00 90.31 94 THR A N 1
ATOM 733 C CA . THR A 1 94 ? 50.300 -2.702 -35.048 1.00 90.31 94 THR A CA 1
ATOM 734 C C . THR A 1 94 ? 50.412 -4.193 -35.364 1.00 90.31 94 THR A C 1
ATOM 736 O O . THR A 1 94 ? 50.960 -4.561 -36.401 1.00 90.31 94 THR A O 1
ATOM 739 N N . THR A 1 95 ? 49.904 -5.067 -34.487 1.00 92.50 95 THR A N 1
ATOM 740 C CA . THR A 1 95 ? 49.987 -6.526 -34.638 1.00 92.50 95 THR A CA 1
ATOM 741 C C . THR A 1 95 ? 48.628 -7.192 -34.444 1.00 92.50 95 THR A C 1
ATOM 743 O O . THR A 1 95 ? 47.781 -6.717 -33.687 1.00 92.50 95 THR A O 1
ATOM 746 N N . LEU A 1 96 ? 48.423 -8.329 -35.112 1.00 87.62 96 LEU A N 1
ATOM 747 C CA . LEU A 1 96 ? 47.182 -9.104 -35.020 1.00 87.62 96 LEU A CA 1
ATOM 748 C C . LEU A 1 96 ? 46.937 -9.637 -33.596 1.00 87.62 96 LEU A C 1
ATOM 750 O O . LEU A 1 96 ? 45.816 -9.578 -33.098 1.00 87.62 96 LEU A O 1
ATOM 754 N N . ALA A 1 97 ? 48.006 -10.064 -32.919 1.00 88.81 97 ALA A N 1
ATOM 755 C CA . ALA A 1 97 ? 47.959 -10.508 -31.528 1.00 88.81 97 ALA A CA 1
ATOM 756 C C . ALA A 1 97 ? 47.453 -9.403 -30.583 1.00 88.81 97 ALA A C 1
ATOM 758 O O . ALA A 1 97 ? 46.706 -9.677 -29.644 1.00 88.81 97 ALA A O 1
ATOM 759 N N . GLU A 1 98 ? 47.804 -8.141 -30.851 1.00 87.44 98 GLU A N 1
ATOM 760 C CA . GLU A 1 98 ? 47.348 -7.013 -30.037 1.00 87.44 98 GLU A CA 1
ATOM 761 C C . GLU A 1 98 ? 45.849 -6.735 -30.223 1.00 87.44 98 GLU A C 1
ATOM 763 O O . GLU A 1 98 ? 45.136 -6.465 -29.255 1.00 87.44 98 GLU A O 1
ATOM 768 N N . VAL A 1 99 ? 45.330 -6.891 -31.443 1.00 89.44 99 VAL A N 1
ATOM 769 C CA . VAL A 1 99 ? 43.889 -6.776 -31.715 1.00 89.44 99 VAL A CA 1
ATOM 770 C C . VAL A 1 99 ? 43.101 -7.883 -31.004 1.00 89.44 99 VAL A C 1
ATOM 772 O O . VAL A 1 99 ? 42.054 -7.618 -30.407 1.00 89.44 99 VAL A O 1
ATOM 775 N N . GLU A 1 100 ? 43.604 -9.119 -31.020 1.00 90.69 100 GLU A N 1
ATOM 776 C CA . GLU A 1 100 ? 42.990 -10.247 -30.306 1.00 90.69 100 GLU A CA 1
ATOM 777 C C . GLU A 1 100 ? 42.988 -10.034 -28.790 1.00 90.69 100 GLU A C 1
ATOM 779 O O . GLU A 1 100 ? 41.973 -10.270 -28.126 1.00 90.69 1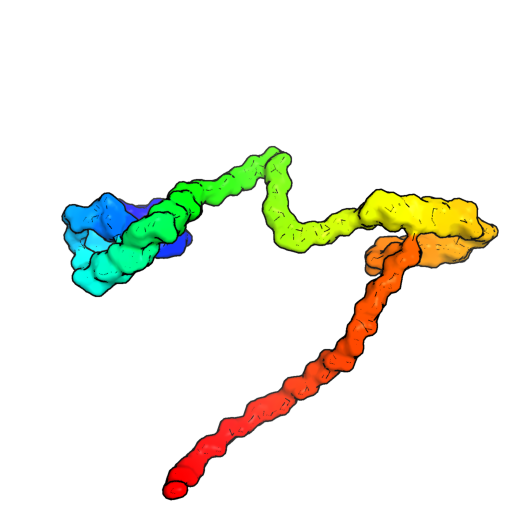00 GLU A O 1
ATOM 784 N N . ARG A 1 101 ? 44.086 -9.500 -28.247 1.00 89.50 101 ARG A N 1
ATOM 785 C CA . ARG A 1 101 ? 44.195 -9.130 -26.833 1.00 89.50 101 ARG A CA 1
ATOM 786 C C . ARG A 1 101 ? 43.166 -8.067 -26.444 1.00 89.50 101 ARG A C 1
ATOM 788 O O . ARG A 1 101 ? 42.462 -8.233 -25.447 1.00 89.50 101 ARG A O 1
ATOM 795 N N . LEU A 1 102 ? 43.025 -7.003 -27.241 1.00 89.44 102 LEU A N 1
ATOM 796 C CA . LEU A 1 102 ? 42.028 -5.949 -27.012 1.00 89.44 102 LEU A CA 1
ATOM 797 C C . LEU A 1 102 ? 40.597 -6.500 -27.072 1.00 89.44 102 LEU A C 1
ATOM 799 O O . LEU A 1 102 ? 39.774 -6.173 -26.217 1.00 89.44 102 LEU A O 1
ATOM 803 N N . LYS A 1 103 ? 40.302 -7.395 -28.021 1.00 87.00 103 LYS A N 1
ATOM 804 C CA . LYS A 1 103 ? 39.006 -8.086 -28.108 1.00 87.00 103 LYS A CA 1
ATOM 805 C C . LYS A 1 103 ? 38.708 -8.905 -26.847 1.00 87.00 103 LYS A C 1
ATOM 807 O O . LYS A 1 103 ? 37.591 -8.826 -26.334 1.00 87.00 103 LYS A O 1
ATOM 812 N N . GLY A 1 104 ? 39.689 -9.649 -26.334 1.00 87.56 104 GLY A N 1
ATOM 813 C CA . GLY A 1 104 ? 39.553 -10.421 -25.095 1.00 87.56 104 GLY A CA 1
ATOM 814 C C . GLY A 1 104 ? 39.257 -9.540 -23.877 1.00 87.56 104 GLY A C 1
ATOM 815 O O . GLY A 1 104 ? 38.340 -9.830 -23.108 1.00 87.56 104 GLY A O 1
ATOM 816 N N . LEU A 1 105 ? 39.955 -8.407 -23.744 1.00 86.62 105 LEU A N 1
ATOM 817 C CA . LEU A 1 105 ? 39.717 -7.441 -22.663 1.00 86.62 105 LEU A CA 1
ATOM 818 C C . LEU A 1 105 ? 38.304 -6.847 -22.705 1.00 86.62 105 LEU A C 1
ATOM 820 O O . LEU A 1 105 ? 37.645 -6.737 -21.669 1.00 86.62 105 LEU A O 1
ATOM 824 N N . LEU A 1 106 ? 37.801 -6.529 -23.899 1.00 85.81 106 LEU A N 1
ATOM 825 C CA . LEU A 1 106 ? 36.440 -6.022 -24.074 1.00 85.81 106 LEU A CA 1
ATOM 826 C C . LEU A 1 106 ? 35.377 -7.062 -23.727 1.00 85.81 106 LEU A C 1
ATOM 828 O O . LEU A 1 106 ? 34.382 -6.723 -23.087 1.00 85.81 106 LEU A O 1
ATOM 832 N N . GLN A 1 107 ? 35.595 -8.325 -24.103 1.00 84.44 107 GLN A N 1
ATOM 833 C CA . GLN A 1 107 ? 34.712 -9.433 -23.729 1.00 84.44 107 GLN A CA 1
ATOM 834 C C . GLN A 1 107 ? 34.693 -9.661 -22.212 1.00 84.44 107 GLN A C 1
ATOM 836 O O . GLN A 1 107 ? 33.631 -9.921 -21.648 1.00 84.44 107 GLN A O 1
ATOM 841 N N . ALA A 1 108 ? 35.833 -9.477 -21.541 1.00 82.56 108 ALA A N 1
ATOM 842 C CA . ALA A 1 108 ? 35.945 -9.508 -20.083 1.00 82.56 108 ALA A CA 1
ATOM 843 C C . ALA A 1 108 ? 35.353 -8.258 -19.390 1.00 82.56 108 ALA A C 1
ATOM 845 O O . ALA A 1 108 ? 35.263 -8.203 -18.163 1.00 82.56 108 ALA A O 1
ATOM 846 N N . GLY A 1 109 ? 34.912 -7.250 -20.152 1.00 78.19 109 GLY A N 1
ATOM 847 C CA . GLY A 1 109 ? 34.314 -6.022 -19.622 1.00 78.19 109 GLY A CA 1
ATOM 848 C C . GLY A 1 109 ? 35.329 -5.012 -19.077 1.00 78.19 109 GLY A C 1
ATOM 849 O O . GLY A 1 109 ? 34.965 -4.159 -18.254 1.00 78.19 109 GLY A O 1
ATOM 850 N N . GLN A 1 110 ? 36.584 -5.105 -19.523 1.00 78.94 110 GLN A N 1
ATOM 851 C CA . GLN A 1 110 ? 37.662 -4.176 -19.206 1.00 78.94 110 GLN A CA 1
ATOM 852 C C . GLN A 1 110 ? 37.867 -3.201 -20.367 1.00 78.94 110 GLN A C 1
ATOM 854 O O . GLN A 1 110 ? 38.036 -3.594 -21.517 1.00 78.94 110 GLN A O 1
ATOM 859 N N . ILE A 1 111 ? 37.813 -1.907 -20.058 1.00 79.81 111 ILE A N 1
ATOM 860 C CA . ILE A 1 111 ? 37.898 -0.831 -21.046 1.00 79.81 111 ILE A CA 1
ATOM 861 C C . ILE A 1 111 ? 39.288 -0.193 -20.925 1.00 79.81 111 ILE A C 1
ATOM 863 O O . ILE A 1 111 ? 39.654 0.209 -19.815 1.00 79.81 111 ILE A O 1
ATOM 867 N N . PRO A 1 112 ? 40.064 -0.085 -22.020 1.00 68.81 112 PRO A N 1
ATOM 868 C CA . PRO A 1 112 ? 41.330 0.646 -22.027 1.00 68.81 112 PRO A CA 1
ATOM 869 C C . PRO A 1 112 ? 41.149 2.075 -21.488 1.00 68.81 112 PRO A C 1
ATOM 871 O O . PRO A 1 112 ? 40.276 2.802 -21.951 1.00 68.81 112 PRO A O 1
ATOM 874 N N . GLY A 1 113 ? 41.937 2.462 -20.479 1.00 65.38 113 GLY A N 1
ATOM 875 C CA . GLY A 1 113 ? 41.833 3.770 -19.809 1.00 65.38 113 GLY A CA 1
ATOM 876 C C . GLY A 1 113 ? 40.890 3.819 -18.600 1.00 65.38 113 GLY A C 1
ATOM 877 O O . GLY A 1 113 ? 40.888 4.804 -17.866 1.00 65.38 113 GLY A O 1
ATOM 878 N N . ARG A 1 114 ? 40.132 2.749 -18.325 1.00 66.50 114 ARG A N 1
ATOM 879 C CA . ARG A 1 114 ? 39.319 2.623 -17.111 1.00 66.50 114 ARG A CA 1
ATOM 880 C C . ARG A 1 114 ? 40.061 1.792 -16.071 1.00 66.50 114 ARG A C 1
ATOM 882 O O . ARG A 1 114 ? 39.817 0.594 -15.935 1.00 66.50 114 ARG A O 1
ATOM 889 N N . GLU A 1 115 ? 40.946 2.429 -15.309 1.00 56.91 115 GLU A N 1
ATOM 890 C CA . GLU A 1 115 ? 41.468 1.839 -14.075 1.00 56.91 115 GLU A CA 1
ATOM 891 C C . GLU A 1 115 ? 40.308 1.692 -13.084 1.00 56.91 115 GLU A C 1
ATOM 893 O O . GLU A 1 115 ? 39.922 2.621 -12.371 1.00 56.91 115 GLU A O 1
ATOM 898 N N . ARG A 1 116 ? 39.703 0.501 -13.035 1.00 56.62 116 ARG A N 1
ATOM 899 C CA . ARG A 1 116 ? 38.980 0.102 -11.832 1.00 56.62 116 ARG A CA 1
ATOM 900 C C . ARG A 1 116 ? 40.052 -0.022 -10.757 1.00 56.62 116 ARG A C 1
ATOM 902 O O . ARG A 1 116 ? 40.779 -1.006 -10.759 1.00 56.62 116 ARG A O 1
ATOM 909 N N . LYS A 1 117 ? 40.165 0.970 -9.870 1.00 42.59 117 LYS A N 1
ATOM 910 C CA . LYS A 1 117 ? 40.826 0.776 -8.577 1.00 42.59 117 LYS A CA 1
ATOM 911 C C . LYS A 1 117 ? 40.162 -0.438 -7.929 1.00 42.59 117 LYS A C 1
ATOM 913 O O . LYS A 1 117 ? 39.046 -0.334 -7.423 1.00 42.59 117 LYS A O 1
ATOM 918 N N . SER A 1 118 ? 40.805 -1.595 -8.022 1.00 43.31 118 SER A N 1
ATOM 919 C CA . SER A 1 118 ? 40.555 -2.717 -7.133 1.00 43.31 118 SER A CA 1
ATOM 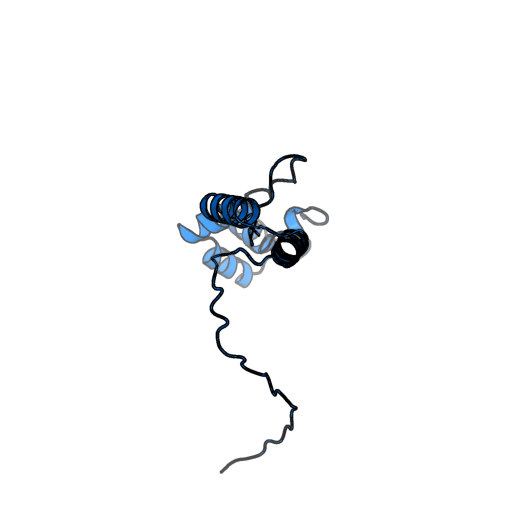920 C C . SER A 1 118 ? 40.914 -2.219 -5.737 1.00 43.31 118 SER A C 1
ATOM 922 O O . SER A 1 118 ? 42.088 -2.035 -5.423 1.00 43.3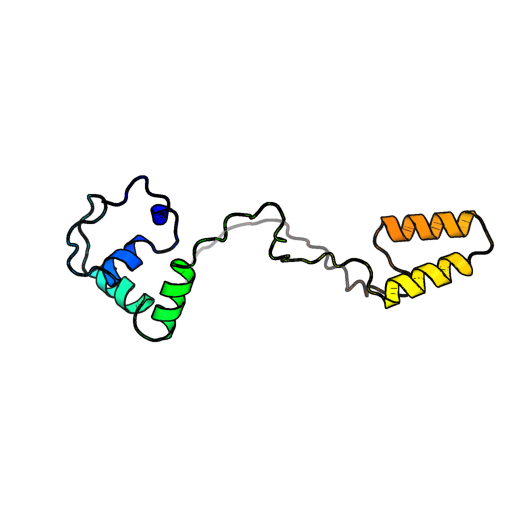1 118 SER A O 1
ATOM 924 N N . GLY A 1 119 ? 39.890 -1.883 -4.950 1.00 34.78 119 GLY A N 1
ATOM 925 C CA . GLY A 1 119 ? 40.031 -1.752 -3.503 1.00 34.78 119 GLY A CA 1
ATOM 926 C C . GLY A 1 119 ? 40.471 -3.092 -2.898 1.00 34.78 119 GLY A C 1
ATOM 927 O O . GLY A 1 119 ? 40.346 -4.117 -3.574 1.00 34.78 119 GLY A O 1
ATOM 928 N N . PRO A 1 120 ? 41.027 -3.076 -1.678 1.00 41.94 120 PRO A N 1
ATOM 929 C CA . PRO A 1 120 ? 41.732 -4.215 -1.114 1.00 41.94 120 PRO A CA 1
ATOM 930 C C . PRO A 1 120 ? 40.799 -5.415 -0.953 1.00 41.94 120 PRO A C 1
ATOM 932 O O . PRO A 1 120 ? 39.629 -5.267 -0.606 1.00 41.94 120 PRO A O 1
ATOM 935 N N . SER A 1 121 ? 41.349 -6.593 -1.221 1.00 43.91 121 SER A N 1
ATOM 936 C CA . SER A 1 121 ? 40.836 -7.888 -0.798 1.00 43.91 121 SER A CA 1
ATOM 937 C C . SER A 1 121 ? 40.650 -7.898 0.723 1.00 43.91 121 SER A C 1
ATOM 939 O O . SER A 1 121 ? 41.629 -7.955 1.462 1.00 43.91 121 SER A O 1
ATOM 941 N N . GLU A 1 122 ? 39.403 -7.814 1.183 1.00 35.84 122 GLU A N 1
ATOM 942 C CA . GLU A 1 122 ? 39.004 -8.391 2.467 1.00 35.84 122 GLU A CA 1
ATOM 943 C C . GLU A 1 122 ? 38.599 -9.836 2.175 1.00 35.84 122 GLU A C 1
ATOM 945 O O . GLU A 1 122 ? 37.478 -10.115 1.743 1.00 35.84 122 GLU A O 1
ATOM 950 N N . ASP A 1 123 ? 39.570 -10.736 2.322 1.00 38.72 123 ASP A N 1
ATOM 951 C CA . ASP A 1 123 ? 39.303 -12.156 2.487 1.00 38.72 123 ASP A CA 1
ATOM 952 C C . ASP A 1 123 ? 38.461 -12.323 3.754 1.00 38.72 123 ASP A C 1
ATOM 954 O O . ASP A 1 123 ? 38.868 -11.964 4.860 1.00 38.72 123 ASP A O 1
ATOM 958 N N . GLY A 1 124 ? 37.233 -12.795 3.552 1.00 38.56 124 GLY A N 1
ATOM 959 C CA . GLY A 1 124 ? 36.362 -13.242 4.619 1.00 38.56 124 GLY A CA 1
ATOM 960 C C . GLY A 1 124 ? 36.863 -14.571 5.161 1.00 38.56 124 GLY A C 1
ATOM 961 O O . GLY A 1 124 ? 36.786 -15.587 4.475 1.00 38.56 124 GLY A O 1
ATOM 962 N N . GLU A 1 125 ? 37.312 -14.554 6.408 1.00 37.53 125 GLU A N 1
ATOM 963 C CA . GLU A 1 125 ? 37.400 -15.733 7.261 1.00 37.53 125 GLU A CA 1
ATOM 964 C C . GLU A 1 125 ? 36.278 -15.616 8.307 1.00 37.53 125 GLU A C 1
ATOM 966 O O . GLU A 1 125 ? 36.458 -15.079 9.396 1.00 37.53 125 GLU A O 1
ATOM 971 N N . GLU A 1 126 ? 35.072 -16.053 7.933 1.00 36.69 126 GLU A N 1
ATOM 972 C CA . GLU A 1 126 ? 34.034 -16.445 8.890 1.0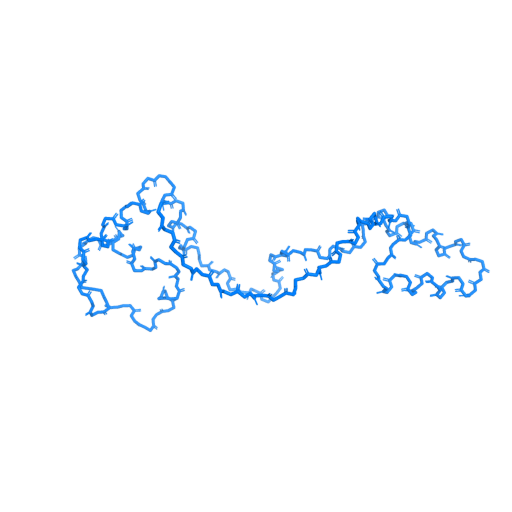0 36.69 126 GLU A CA 1
ATOM 973 C C . GLU A 1 126 ? 34.123 -17.969 9.052 1.00 36.69 126 GLU A C 1
ATOM 975 O O . GLU A 1 126 ? 33.568 -18.713 8.244 1.00 36.69 126 GLU A O 1
ATOM 980 N N . GLU A 1 127 ? 34.811 -18.446 10.092 1.00 39.66 127 GLU A N 1
ATOM 981 C CA . GLU A 1 127 ? 34.631 -19.811 10.596 1.00 39.66 127 GLU A CA 1
ATOM 982 C C . GLU A 1 127 ? 33.996 -19.788 11.993 1.00 39.66 127 GLU A C 1
ATOM 984 O O . GLU A 1 127 ? 34.606 -19.399 12.982 1.00 39.66 127 GLU A O 1
ATOM 989 N N . MET A 1 128 ? 32.726 -20.198 11.975 1.00 42.16 128 MET A N 1
ATOM 990 C CA . MET A 1 128 ? 31.965 -21.010 12.932 1.00 42.16 128 MET A CA 1
ATOM 991 C C . MET A 1 128 ? 31.902 -20.645 14.426 1.00 42.16 128 MET A C 1
ATOM 993 O O . MET A 1 128 ? 32.865 -20.700 15.179 1.00 42.16 128 MET A O 1
ATOM 997 N N . GLU A 1 129 ? 30.648 -20.394 14.820 1.00 43.78 129 GLU A N 1
ATOM 998 C CA . GLU A 1 129 ? 29.963 -20.739 16.073 1.00 43.78 129 GLU A CA 1
ATOM 999 C C . GLU A 1 129 ? 30.738 -21.570 17.113 1.00 43.78 129 GLU A C 1
ATOM 1001 O O . GLU A 1 129 ? 31.101 -22.712 16.849 1.00 43.78 129 GLU A O 1
ATOM 1006 N N . GLU A 1 130 ? 30.751 -21.099 18.365 1.00 38.62 130 GLU A N 1
ATOM 1007 C CA . GLU A 1 130 ? 30.297 -21.960 19.463 1.00 38.62 130 GLU A CA 1
ATOM 1008 C C . GLU A 1 130 ? 29.625 -21.143 20.578 1.00 38.62 130 GLU A C 1
ATOM 1010 O O . GLU A 1 130 ? 30.155 -20.171 21.117 1.00 38.62 130 GLU A O 1
ATOM 1015 N N . ASP A 1 131 ? 28.394 -21.552 20.858 1.00 46.09 131 ASP A N 1
ATOM 1016 C CA . ASP A 1 131 ? 27.475 -21.065 21.873 1.00 46.09 131 ASP A CA 1
ATOM 1017 C C . ASP A 1 131 ? 27.925 -21.564 23.258 1.00 46.09 131 ASP A C 1
ATOM 1019 O O . ASP A 1 131 ? 28.164 -22.757 23.434 1.00 46.09 131 ASP A O 1
ATOM 1023 N N . THR A 1 132 ? 28.041 -20.685 24.258 1.00 42.12 132 THR A N 1
ATOM 1024 C CA . THR A 1 132 ? 27.910 -21.050 25.686 1.00 42.12 132 THR A CA 1
ATOM 1025 C C . THR A 1 132 ? 27.890 -19.809 26.586 1.00 42.12 132 THR A C 1
ATOM 1027 O O . THR A 1 132 ? 28.907 -19.266 27.008 1.00 42.12 132 THR A O 1
ATOM 1030 N N . VAL A 1 133 ? 26.680 -19.381 26.950 1.00 48.91 133 VAL A N 1
ATOM 1031 C CA . VAL A 1 133 ? 26.398 -18.715 28.236 1.00 48.91 133 VAL A CA 1
ATOM 1032 C C . VAL A 1 133 ? 26.459 -19.766 29.358 1.00 48.91 133 VAL A C 1
ATOM 1034 O O . VAL A 1 133 ? 25.998 -20.887 29.126 1.00 48.91 133 VAL A O 1
ATOM 1037 N N . PRO A 1 134 ? 26.969 -19.458 30.576 1.00 52.53 134 PRO A N 1
ATOM 1038 C CA . PRO A 1 134 ? 26.073 -18.875 31.592 1.00 52.53 134 PRO A CA 1
ATOM 1039 C C . PRO A 1 134 ? 26.711 -18.006 32.713 1.00 52.53 134 PRO A C 1
ATOM 1041 O O . PRO A 1 134 ? 27.856 -18.192 33.095 1.00 52.53 134 PRO A O 1
ATOM 1044 N N . ASN A 1 135 ? 25.849 -17.151 33.297 1.00 46.38 135 ASN A N 1
ATOM 1045 C CA . ASN A 1 135 ? 25.782 -16.645 34.690 1.00 46.38 135 ASN A CA 1
ATOM 1046 C C . ASN A 1 135 ? 27.024 -15.942 35.296 1.00 46.38 135 ASN A C 1
ATOM 1048 O O . ASN A 1 135 ? 28.106 -16.498 35.364 1.00 46.38 135 ASN A O 1
ATOM 1052 N N . GLY A 1 136 ? 26.955 -14.725 35.836 1.00 43.66 136 GLY A N 1
ATOM 1053 C CA . GLY A 1 136 ? 25.919 -14.175 36.706 1.00 43.66 136 GLY A CA 1
ATOM 1054 C C . GLY A 1 136 ? 26.435 -14.132 38.150 1.00 43.66 136 GLY A C 1
ATOM 1055 O O . GLY A 1 136 ? 26.356 -15.136 38.855 1.00 43.66 136 GLY A O 1
ATOM 1056 N N . SER A 1 137 ? 26.966 -12.977 38.564 1.00 40.50 137 SER A N 1
ATOM 1057 C CA . SER A 1 137 ? 27.011 -12.410 39.928 1.00 40.50 137 SER A CA 1
ATOM 1058 C C . SER A 1 137 ? 27.518 -10.973 39.851 1.00 40.50 137 SER A C 1
ATOM 1060 O O . SER A 1 137 ? 28.457 -10.739 39.059 1.00 40.50 137 SER A O 1
#

Mean predicted aligned error: 19.26 Å

Radius of gyration: 28.73 Å; Cα contacts (8 Å, |Δi|>4): 65; chains: 1; bounding box: 68×36×75 Å